Protein 4M5S (pdb70)

InterPro domains:
  IPR001436 Alpha crystallin/Small heat shock protein, animal type [PR00299] (2-14)
  IPR001436 Alpha crystallin/Small heat shock protein, animal type [PR00299] (19-31)
  IPR001436 Alpha crystallin/Small heat shock protein, animal type [PR00299] (69-89)
  IPR001436 Alpha crystallin/Small heat shock protein, animal type [PR00299] (91-104)
  IPR001436 Alpha crystallin/Small heat shock protein, animal type [PR00299] (106-125)
  IPR001436 Alpha crystallin/Small heat shock protein, animal type [PR00299] (128-149)
  IPR001436 Alpha crystallin/Small heat shock protein, animal type [PR00299] (156-171)
  IPR001436 Alpha crystallin/Small heat shock protein, animal type [PTHR45640] (14-168)
  IPR002068 Alpha crystallin/Hsp20 domain [PF00011] (69-162)
  IPR002068 Alpha crystallin/Hsp20 domain [PS01031] (56-164)
  IPR003090 Alpha-crystallin, N-terminal [PF00525] (1-56)
  IPR008978 HSP20-like chaperone [G3DSA:2.60.40.790] (53-175)
  IPR008978 HSP20-like chaperone [SSF49764] (64-161)
  IPR037882 Alpha-crystallin B chain, ACD domain [cd06498] (67-150)
  IPR055269 Alpha crystallin/Heat shock protein Hsp-16.1/Hsp-16.2 [PIRSF036514] (19-169)

Structure (mmCIF, N/CA/C/O backbone):
data_4M5S
#
_entry.id   4M5S
#
_cell.length_a   35.380
_cell.length_b   47.860
_cell.length_c   122.840
_cell.angle_alpha   90.000
_cell.angle_beta   90.000
_cell.angle_gamma   90.000
#
_symmetry.space_group_name_H-M   'I 2 2 2'
#
loop_
_entity.id
_entity.type
_entity.pdbx_description
1 polymer 'Alpha-crystallin B chain'
2 polymer 'Alpha-crystallin B chain'
3 non-polymer 'SUCCINIC ACID'
4 water water
#
loop_
_atom_site.group_PDB
_atom_site.id
_atom_site.type_symbol
_atom_site.label_atom_id
_atom_site.label_alt_id
_atom_site.label_comp_id
_atom_site.label_asym_id
_atom_site.label_entity_id
_atom_site.label_seq_id
_atom_site.pdbx_PDB_ins_code
_atom_site.Cartn_x
_atom_site.Cartn_y
_atom_site.Cartn_z
_atom_site.occupancy
_atom_site.B_iso_or_equiv
_atom_site.auth_seq_id
_atom_site.auth_comp_id
_atom_site.auth_asym_id
_atom_s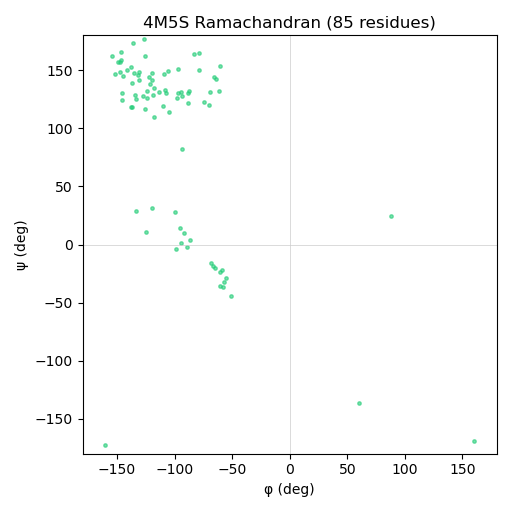ite.auth_atom_id
_atom_site.pdbx_PDB_model_num
ATOM 1 N N . GLY A 1 1 ? -4.841 3.482 16.786 1.00 15.87 67 GLY A N 1
ATOM 2 C CA . GLY A 1 1 ? -5.520 4.732 17.123 1.00 17.59 67 GLY A CA 1
ATOM 3 C C . GLY A 1 1 ? -5.245 5.112 18.574 1.00 14.64 67 GLY A C 1
ATOM 4 O O . GLY A 1 1 ? -4.274 4.661 19.189 1.00 14.66 67 GLY A O 1
ATOM 5 N N . MET A 1 2 ? -6.109 5.945 19.143 1.00 16.57 68 MET A N 1
ATOM 6 C CA A MET A 1 2 ? -5.955 6.306 20.527 0.36 16.42 68 MET A CA 1
ATOM 7 C CA B MET A 1 2 ? -6.027 6.393 20.563 0.64 16.10 68 MET A CA 1
ATOM 8 C C . MET A 1 2 ? -6.697 5.370 21.447 1.00 14.33 68 MET A C 1
ATOM 9 O O . MET A 1 2 ? -7.760 4.879 21.099 1.00 18.00 68 MET A O 1
ATOM 18 N N . ARG A 1 3 ? -6.110 5.117 22.609 1.00 13.91 69 ARG A N 1
ATOM 19 C CA . ARG A 1 3 ? -6.680 4.277 23.635 1.00 16.33 69 ARG A CA 1
ATOM 20 C C . ARG A 1 3 ? -6.465 4.945 24.973 1.00 15.71 69 ARG A C 1
ATOM 21 O O . ARG A 1 3 ? -5.343 5.150 25.440 1.00 17.56 69 ARG A O 1
ATOM 29 N N . LEU A 1 4 ? -7.550 5.276 25.649 1.00 16.23 70 LEU A N 1
ATOM 30 C CA . LEU A 1 4 ? -7.462 5.799 26.992 1.00 15.98 70 LEU A CA 1
ATOM 31 C C . LEU A 1 4 ? -7.687 4.618 27.923 1.00 18.16 70 LEU A C 1
ATOM 32 O O . LEU A 1 4 ? -8.633 3.814 27.736 1.00 24.39 70 LEU A O 1
ATOM 37 N N . GLU A 1 5 ? -6.819 4.457 28.899 1.00 15.01 71 GLU A N 1
ATOM 38 C CA . GLU A 1 5 ? -6.909 3.330 29.796 1.00 15.85 71 GLU A CA 1
ATOM 39 C C . GLU A 1 5 ? -6.932 3.857 31.180 1.00 13.40 71 GLU A C 1
ATOM 40 O O . GLU A 1 5 ? -6.853 5.088 31.413 1.00 14.75 71 GLU A O 1
ATOM 46 N N . LYS A 1 6 ? -7.077 2.945 32.130 1.00 16.83 72 LYS A N 1
ATOM 47 C CA . LYS A 1 6 ? -7.192 3.393 33.503 1.00 19.23 72 LYS A CA 1
ATOM 48 C C . LYS A 1 6 ? -5.984 4.152 33.950 1.00 19.33 72 LYS A C 1
ATOM 49 O O . LYS A 1 6 ? -6.128 5.092 34.710 1.00 23.15 72 LYS A O 1
ATOM 55 N N . ASP A 1 7 ? -4.771 3.771 33.496 1.00 18.33 73 ASP A N 1
ATOM 56 C CA . ASP A 1 7 ? -3.556 4.378 34.050 1.00 19.57 73 ASP A CA 1
ATOM 57 C C . ASP A 1 7 ? -2.597 5.010 33.020 1.00 17.44 73 ASP A C 1
ATOM 58 O O . ASP A 1 7 ? -1.515 5.466 33.360 1.00 17.01 73 ASP A O 1
ATOM 63 N N . ARG A 1 8 ? -3.056 5.134 31.793 1.00 15.17 74 ARG A N 1
ATOM 64 C CA A ARG A 1 8 ? -2.235 5.740 30.740 0.72 12.40 74 ARG A CA 1
ATOM 65 C CA B ARG A 1 8 ? -2.232 5.703 30.743 0.28 14.54 74 ARG A CA 1
ATOM 66 C C . ARG A 1 8 ? -3.104 6.179 29.584 1.00 13.28 74 ARG A C 1
ATOM 67 O O . ARG A 1 8 ? -4.241 5.701 29.426 1.00 14.42 74 ARG A O 1
ATOM 82 N N A PHE A 1 9 ? -2.586 7.120 28.783 0.48 14.19 75 PHE A N 1
ATOM 83 N N B PHE A 1 9 ? -2.595 7.147 28.831 0.52 15.53 75 PHE A N 1
ATOM 84 C CA A PHE A 1 9 ? -3.202 7.534 27.502 0.48 13.15 75 PHE A CA 1
ATOM 85 C CA B PHE A 1 9 ? -3.165 7.546 27.549 0.52 14.95 75 PHE A CA 1
ATOM 86 C C A PHE A 1 9 ? -2.198 7.128 26.397 0.48 11.57 75 PHE A C 1
ATOM 87 C C B PHE A 1 9 ? -2.130 6.982 26.562 0.52 17.46 75 PHE A C 1
ATOM 88 O O A PHE A 1 9 ? -0.987 7.439 26.497 0.48 13.07 75 PHE A O 1
ATOM 89 O O B PHE A 1 9 ? -0.930 6.997 26.871 0.52 24.06 75 PHE A O 1
ATOM 104 N N A SER A 1 10 ? -2.677 6.394 25.391 0.48 14.42 76 SER A N 1
ATOM 105 N N B SER A 1 10 ? -2.569 6.452 25.420 0.52 13.89 76 SER A N 1
ATOM 106 C CA A SER A 1 10 ? -1.793 5.985 24.307 0.48 14.64 76 SER A CA 1
ATOM 107 C CA B SER A 1 10 ? -1.641 6.019 24.359 0.52 15.41 76 SER A CA 1
ATOM 108 C C A SER A 1 10 ? -2.347 6.314 22.962 0.48 12.62 76 SER A C 1
ATOM 109 C C B SER A 1 10 ? -2.271 6.116 22.995 0.52 12.61 76 SER A C 1
ATOM 110 O O A SER A 1 10 ? -3.566 6.510 22.768 0.48 14.89 76 SER A O 1
ATOM 111 O O B SER A 1 10 ? -3.498 5.993 22.828 0.52 15.70 76 SER A O 1
ATOM 116 N N . VAL A 1 11 ? -1.450 6.373 22.008 1.00 11.65 77 VAL A N 1
ATOM 117 C CA . VAL A 1 11 ? -1.810 6.418 20.605 1.00 11.45 77 VAL A CA 1
ATOM 118 C C . VAL A 1 11 ? -0.847 5.482 19.896 1.00 11.79 77 VAL A C 1
ATOM 119 O O . VAL A 1 11 ? 0.365 5.540 20.104 1.00 13.96 77 VAL A O 1
ATOM 123 N N . ASN A 1 12 ? -1.367 4.581 19.088 1.00 11.51 78 ASN A N 1
ATOM 124 C CA A ASN A 1 12 ? -0.535 3.712 18.235 0.24 12.42 78 ASN A CA 1
ATOM 125 C CA B ASN A 1 12 ? -0.519 3.715 18.247 0.76 12.49 78 ASN A CA 1
ATOM 126 C C . ASN A 1 12 ? -0.950 3.913 16.810 1.00 12.14 78 ASN A C 1
ATOM 127 O O . ASN A 1 12 ? -2.135 3.788 16.489 1.00 16.48 78 ASN A O 1
ATOM 136 N N . LEU A 1 13 ? -0.005 4.237 15.942 1.00 11.37 79 LEU A N 1
ATOM 137 C CA . LEU A 1 13 ? -0.291 4.502 14.526 1.00 12.36 79 LEU A CA 1
ATOM 138 C C . LEU A 1 13 ? 0.629 3.756 13.615 1.00 11.90 79 LEU A C 1
ATOM 139 O O . LEU A 1 13 ? 1.839 3.672 13.889 1.00 13.57 79 LEU A O 1
ATOM 144 N N . ASP A 1 14 ? 0.103 3.261 12.500 1.00 13.39 80 ASP A N 1
ATOM 145 C CA . ASP A 1 14 ? 0.990 2.739 11.466 1.00 15.30 80 ASP A CA 1
ATOM 146 C C . ASP A 1 14 ? 1.670 3.877 10.731 1.00 16.32 80 ASP A C 1
ATOM 147 O O . ASP A 1 14 ? 1.013 4.750 10.180 1.00 20.25 80 ASP A O 1
ATOM 152 N N . VAL A 1 15 ? 2.996 3.884 10.737 1.00 16.03 81 VAL A N 1
ATOM 153 C CA . VAL A 1 15 ? 3.747 4.893 10.024 1.00 15.44 81 VAL A CA 1
ATOM 154 C C . VAL A 1 15 ? 4.877 4.255 9.205 1.00 16.29 81 VAL A C 1
ATOM 155 O O . VAL A 1 15 ? 5.904 4.862 8.945 1.00 17.89 81 VAL A O 1
ATOM 159 N N . LYS A 1 16 ? 4.673 3.017 8.780 1.00 18.64 82 LYS A N 1
ATOM 160 C CA . LYS A 1 16 ? 5.740 2.264 8.123 1.00 21.03 82 LYS A CA 1
ATOM 161 C C . LYS A 1 16 ? 6.301 2.934 6.852 1.00 24.00 82 LYS A C 1
ATOM 162 O O . LYS A 1 16 ? 7.430 2.670 6.479 1.00 24.51 82 LYS A O 1
ATOM 168 N N . HIS A 1 17 ? 5.539 3.822 6.222 1.00 21.60 83 HIS A N 1
ATOM 169 C CA . HIS A 1 17 ? 6.003 4.502 5.009 1.00 21.81 83 HIS A CA 1
ATOM 170 C C . HIS A 1 17 ? 6.802 5.756 5.274 1.00 22.93 83 HIS A C 1
ATOM 171 O O . HIS A 1 17 ? 7.195 6.441 4.333 1.00 28.06 83 HIS A O 1
ATOM 178 N N . PHE A 1 18 ? 7.056 6.045 6.539 1.00 17.90 84 PHE A N 1
ATOM 179 C CA . PHE A 1 18 ? 7.743 7.270 6.919 1.00 19.21 84 PHE A CA 1
ATOM 180 C C . PHE A 1 18 ? 9.009 6.967 7.676 1.00 19.79 84 PHE A C 1
ATOM 181 O O . PHE A 1 18 ? 9.032 6.119 8.552 1.00 25.11 84 PHE A O 1
ATOM 189 N N . SER A 1 19 ? 10.058 7.709 7.358 1.00 19.04 85 SER A N 1
ATOM 190 C CA . SER A 1 19 ? 11.260 7.617 8.161 1.00 22.68 85 SER A CA 1
ATOM 191 C C . SER A 1 19 ? 11.099 8.422 9.446 1.00 20.00 85 SER A C 1
ATOM 192 O O . SER A 1 19 ? 10.217 9.272 9.548 1.00 18.55 85 SER A O 1
ATOM 195 N N . PRO A 1 20 ? 11.976 8.188 10.436 1.00 20.21 86 PRO A N 1
ATOM 196 C CA . PRO A 1 20 ? 11.816 8.950 11.690 1.00 20.02 86 PRO A CA 1
ATOM 197 C C . PRO A 1 20 ? 11.882 10.452 11.466 1.00 20.09 86 PRO A C 1
ATOM 198 O O . PRO A 1 20 ? 11.146 11.214 12.101 1.00 23.48 86 PRO A O 1
ATOM 202 N N . GLU A 1 21 ? 12.740 10.877 10.540 1.00 21.75 87 GLU A N 1
ATOM 203 C CA . GLU A 1 21 ? 12.900 12.290 10.226 1.00 23.20 87 GLU A CA 1
ATOM 204 C C . GLU A 1 21 ? 11.692 12.917 9.547 1.00 22.08 87 GLU A C 1
ATOM 205 O O . GLU A 1 21 ? 11.590 14.153 9.486 1.00 25.68 87 GLU A O 1
ATOM 211 N N . GLU A 1 22 ? 10.788 12.077 9.025 1.00 17.76 88 GLU A N 1
ATOM 212 C CA . GLU A 1 22 ? 9.581 12.509 8.339 1.00 16.78 88 GLU A CA 1
ATOM 213 C C . GLU A 1 22 ? 8.383 12.569 9.264 1.00 16.57 88 GLU A C 1
ATOM 214 O O . GLU A 1 22 ? 7.270 12.897 8.819 1.00 17.64 88 GLU A O 1
ATOM 220 N N . LEU A 1 23 ? 8.591 12.249 10.547 1.00 13.99 89 LEU A N 1
ATOM 221 C CA . LEU A 1 23 ? 7.524 12.251 11.558 1.00 12.56 89 LEU A CA 1
ATOM 222 C C . LEU A 1 23 ? 7.714 13.392 12.529 1.00 14.11 89 LEU A C 1
ATOM 223 O O . LEU A 1 23 ? 8.847 13.745 12.878 1.00 17.17 89 LEU A O 1
ATOM 228 N N . LYS A 1 24 ? 6.629 13.953 13.019 1.00 12.15 90 LYS A N 1
ATOM 229 C CA . LYS A 1 24 ? 6.630 14.968 14.055 1.00 12.25 90 LYS A CA 1
ATOM 230 C C . LYS A 1 24 ? 5.552 14.613 15.095 1.00 11.15 90 LYS A C 1
ATOM 231 O O . LYS A 1 24 ? 4.403 14.318 14.732 1.00 13.11 90 LYS A O 1
ATOM 237 N N . VAL A 1 25 ? 5.936 14.590 16.363 1.00 10.56 91 VAL A N 1
ATOM 238 C CA . VAL A 1 25 ? 4.983 14.388 17.463 1.00 8.82 91 VAL A CA 1
ATOM 239 C C . VAL A 1 25 ? 5.046 15.652 18.283 1.00 9.43 91 VAL A C 1
ATOM 240 O O . VAL A 1 25 ? 6.067 15.948 18.925 1.00 12.21 91 VAL A O 1
ATOM 244 N N . LYS A 1 26 ? 3.998 16.468 18.250 1.00 10.48 92 LYS A N 1
ATOM 245 C CA . LYS A 1 26 ? 3.955 17.740 18.930 1.00 11.55 92 LYS A CA 1
ATOM 246 C C . LYS A 1 26 ? 3.033 17.648 20.132 1.00 11.70 92 LYS A C 1
ATOM 247 O O . LYS A 1 26 ? 1.902 17.152 20.036 1.00 15.57 92 LYS A O 1
ATOM 253 N N . VAL A 1 27 ? 3.519 18.100 21.281 1.00 11.29 93 VAL A N 1
ATOM 254 C CA . VAL A 1 27 ? 2.671 18.204 22.477 1.00 11.68 93 VAL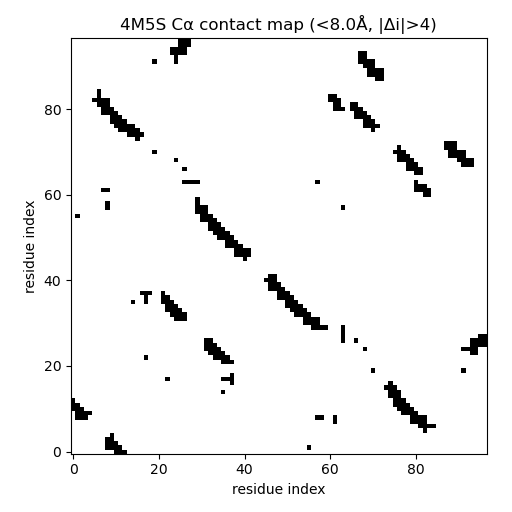 A CA 1
ATOM 255 C C . VAL A 1 27 ? 2.763 19.631 22.970 1.00 13.63 93 VAL A C 1
ATOM 256 O O . VAL A 1 27 ? 3.838 20.126 23.319 1.00 14.37 93 VAL A O 1
ATOM 260 N N . LEU A 1 28 ? 1.629 20.312 22.948 1.00 15.90 94 LEU A N 1
ATOM 261 C CA . LEU A 1 28 ? 1.518 21.716 23.344 1.00 19.51 94 LEU A CA 1
ATOM 262 C C . LEU A 1 28 ? 0.261 21.816 24.162 1.00 18.76 94 LEU A C 1
ATOM 263 O O . LEU A 1 28 ? -0.799 21.470 23.671 1.00 16.96 94 LEU A O 1
ATOM 268 N N . GLY A 1 29 ? 0.390 22.209 25.419 1.00 22.07 95 GLY A N 1
ATOM 269 C CA . GLY A 1 29 ? -0.751 22.235 26.292 1.00 22.79 95 GLY A CA 1
ATOM 270 C C . GLY A 1 29 ? -1.275 20.823 26.366 1.00 24.85 95 GLY A C 1
ATOM 271 O O . GLY A 1 29 ? -0.476 19.884 26.482 1.00 30.94 95 GLY A O 1
ATOM 272 N N . ASP A 1 30 ? -2.602 20.676 26.293 1.00 22.12 96 ASP A N 1
ATOM 273 C CA . ASP A 1 30 ? -3.229 19.366 26.379 1.00 21.58 96 ASP A CA 1
ATOM 274 C C . ASP A 1 30 ? -3.596 18.806 25.001 1.00 17.79 96 ASP A C 1
ATOM 275 O O . ASP A 1 30 ? -4.499 17.996 24.863 1.00 19.14 96 ASP A O 1
ATOM 280 N N . VAL A 1 31 ? -2.849 19.207 23.986 1.00 15.80 97 VAL A N 1
ATOM 281 C CA . VAL A 1 31 ? -3.078 18.660 22.670 1.00 13.43 97 VAL A CA 1
ATOM 282 C C . VAL A 1 31 ? -1.853 17.910 22.173 1.00 13.93 97 VAL A C 1
ATOM 283 O O . VAL A 1 31 ? -0.719 18.415 22.288 1.00 15.77 97 VAL A O 1
ATOM 287 N N . ILE A 1 32 ? -2.062 16.709 21.603 1.00 12.03 98 ILE A N 1
ATOM 288 C CA . ILE A 1 32 ? -0.985 15.980 20.876 1.00 12.23 98 ILE A CA 1
ATOM 289 C C . ILE A 1 32 ? -1.335 16.055 19.404 1.00 13.06 98 ILE A C 1
ATOM 290 O O . ILE A 1 32 ? -2.467 15.759 18.992 1.00 15.22 98 ILE A O 1
ATOM 295 N N . GLU A 1 33 ? -0.361 16.396 18.586 1.00 12.49 99 GLU A N 1
ATOM 296 C CA . GLU A 1 33 ? -0.518 16.266 17.134 1.00 14.66 99 GLU A CA 1
ATOM 297 C C . GLU A 1 33 ? 0.544 15.303 16.611 1.00 13.41 99 GLU A C 1
ATOM 298 O O . GLU A 1 33 ? 1.703 15.255 17.134 1.00 17.65 99 GLU A O 1
ATOM 304 N N . VAL A 1 34 ? 0.167 14.478 15.654 1.00 10.92 100 VAL A N 1
ATOM 305 C CA . VAL A 1 34 ? 1.167 13.634 14.970 1.00 10.98 100 VAL A CA 1
ATOM 306 C C . VAL A 1 34 ? 1.055 13.933 13.495 1.00 11.54 100 VAL A C 1
ATOM 307 O O . VAL A 1 34 ? -0.049 13.987 12.935 1.00 12.46 100 VAL A O 1
ATOM 311 N N . HIS A 1 35 ? 2.193 14.166 12.860 1.00 12.03 101 HIS A N 1
ATOM 312 C CA . HIS A 1 35 ? 2.248 14.508 11.434 1.00 13.04 101 HIS A CA 1
ATOM 313 C C . HIS A 1 35 ? 3.291 13.657 10.755 1.00 13.20 101 HIS A C 1
ATOM 314 O O . HIS A 1 35 ? 4.338 13.368 11.353 1.00 15.42 101 HIS A O 1
ATOM 321 N N . GLY A 1 36 ? 3.058 13.293 9.501 1.00 12.63 102 GLY A N 1
ATOM 322 C CA . GLY A 1 36 ? 4.089 12.623 8.716 1.00 13.93 102 GLY A CA 1
ATOM 323 C C . GLY A 1 36 ? 3.944 13.114 7.295 1.00 14.32 102 GLY A C 1
ATOM 324 O O . GLY A 1 36 ? 2.844 13.381 6.809 1.00 14.26 102 GLY A O 1
ATOM 325 N N . LYS A 1 37 ? 5.054 13.256 6.600 1.00 14.76 103 LYS A N 1
ATOM 326 C CA . LYS A 1 37 ? 5.033 13.554 5.161 1.00 17.03 103 LYS A CA 1
ATOM 327 C C . LYS A 1 37 ? 6.208 12.863 4.487 1.00 16.99 103 LYS A C 1
ATOM 328 O O . LYS A 1 37 ? 7.346 12.953 4.977 1.00 18.66 103 LYS A O 1
ATOM 334 N N . HIS A 1 38 ? 5.924 12.153 3.393 1.00 18.85 104 HIS A N 1
ATOM 335 C CA . HIS A 1 38 ? 6.951 11.430 2.657 1.00 20.73 104 HIS A CA 1
ATOM 336 C C . HIS A 1 38 ? 6.779 11.729 1.188 1.00 24.01 104 HIS A C 1
ATOM 337 O O . HIS A 1 38 ? 5.679 11.567 0.655 1.00 27.81 104 HIS A O 1
ATOM 344 N N . GLU A 1 39 ? 7.823 12.194 0.536 1.00 26.95 105 GLU A N 1
ATOM 345 C CA . GLU A 1 39 ? 7.793 12.476 -0.882 1.00 30.99 105 GLU A CA 1
ATOM 346 C C . GLU A 1 39 ? 8.872 11.670 -1.560 1.00 38.89 105 GLU A C 1
ATOM 347 O O . GLU A 1 39 ? 9.963 11.479 -1.009 1.00 44.00 105 GLU A O 1
ATOM 353 N N . GLU A 1 40 ? 8.579 11.204 -2.763 1.00 42.64 106 GLU A N 1
ATOM 354 C CA . GLU A 1 40 ? 9.610 10.564 -3.581 1.00 39.86 106 GLU A CA 1
ATOM 355 C C . GLU A 1 40 ? 9.636 11.232 -4.946 1.00 44.23 106 GLU A C 1
ATOM 356 O O . GLU A 1 40 ? 8.556 11.359 -5.566 1.00 47.17 106 GLU A O 1
ATOM 362 N N . ARG A 1 41 ? 10.836 11.681 -5.376 1.00 51.90 107 ARG A N 1
ATOM 363 C CA . ARG A 1 41 ? 11.055 12.124 -6.743 1.00 42.56 107 ARG A CA 1
ATOM 364 C C . ARG A 1 41 ? 11.552 10.866 -7.387 1.00 46.30 107 ARG A C 1
ATOM 365 O O . ARG A 1 41 ? 12.752 10.635 -7.470 1.00 64.24 107 ARG A O 1
ATOM 373 N N . GLN A 1 42 ? 10.603 10.016 -7.757 1.00 43.78 108 GLN A N 1
ATOM 374 C CA . GLN A 1 42 ? 10.905 8.779 -8.444 1.00 53.32 108 GLN A CA 1
ATOM 375 C C . GLN A 1 42 ? 11.805 9.049 -9.639 1.00 62.82 108 GLN A C 1
ATOM 376 O O . GLN A 1 42 ? 12.798 8.338 -9.868 1.00 61.37 108 GLN A O 1
ATOM 382 N N . ASP A 1 43 ? 11.469 10.094 -10.393 1.00 45.07 109 ASP A N 1
ATOM 383 C CA . ASP A 1 43 ? 12.146 10.307 -11.654 1.00 43.71 109 ASP A CA 1
ATOM 384 C C . ASP A 1 43 ? 12.059 11.719 -12.217 1.00 42.62 109 ASP A C 1
ATOM 385 O O . ASP A 1 43 ? 11.521 12.653 -11.598 1.00 37.01 109 ASP A O 1
ATOM 390 N N . GLU A 1 44 ? 12.560 11.817 -13.444 1.00 41.39 110 GLU A N 1
ATOM 391 C CA . GLU A 1 44 ? 12.597 13.043 -14.215 1.00 42.71 110 GLU A CA 1
ATOM 392 C C . GLU A 1 44 ? 11.184 13.550 -14.422 1.00 37.62 110 GLU A C 1
ATOM 393 O O . GLU A 1 44 ? 10.968 14.745 -14.652 1.00 47.38 110 GLU A O 1
ATOM 395 N N . HIS A 1 45 ? 10.208 12.649 -14.341 1.00 39.20 111 HIS A N 1
ATOM 396 C CA . HIS A 1 45 ? 8.849 13.013 -14.742 1.00 32.08 111 HIS A CA 1
ATOM 397 C C . HIS A 1 45 ? 7.931 13.371 -13.614 1.00 28.10 111 HIS A C 1
ATOM 398 O O . HIS A 1 45 ? 6.849 13.780 -13.877 1.00 33.99 111 HIS A O 1
ATOM 405 N N . GLY A 1 46 ? 8.338 13.266 -12.360 1.00 28.13 112 GLY A N 1
ATOM 406 C CA . GLY A 1 46 ? 7.380 13.621 -11.339 1.00 28.81 112 GLY A CA 1
ATOM 407 C C . GLY A 1 46 ? 7.680 13.073 -9.980 1.00 26.19 112 GLY A C 1
ATOM 408 O O . GLY A 1 46 ? 8.805 12.587 -9.680 1.00 28.65 112 GLY A O 1
ATOM 409 N N . PHE A 1 47 ? 6.685 13.206 -9.116 1.00 24.41 113 PHE A N 1
ATOM 410 C CA . PHE A 1 47 ? 6.795 12.711 -7.747 1.00 29.68 113 PHE A CA 1
ATOM 411 C C . PHE A 1 47 ? 5.489 12.220 -7.194 1.00 27.71 113 PHE A C 1
ATOM 412 O O . PHE A 1 47 ? 4.414 12.497 -7.759 1.00 22.91 113 PHE A O 1
ATOM 420 N N . ILE A 1 48 ? 5.618 11.492 -6.089 1.00 27.74 114 ILE A N 1
ATOM 421 C CA . ILE A 1 48 ? 4.501 11.058 -5.294 1.00 26.23 114 ILE A CA 1
ATOM 422 C C . ILE A 1 48 ? 4.689 11.644 -3.903 1.00 26.45 11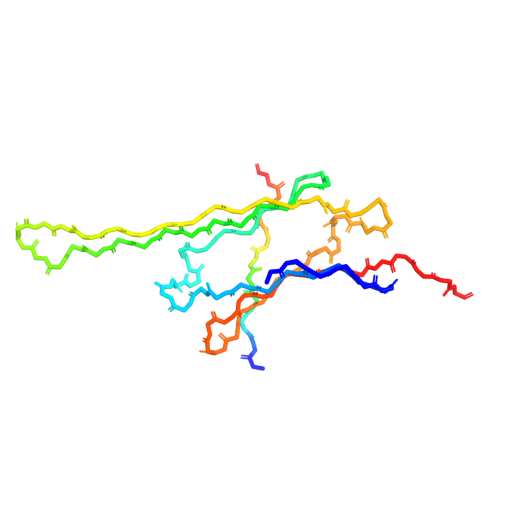4 ILE A C 1
ATOM 423 O O . ILE A 1 48 ? 5.832 11.816 -3.457 1.00 30.86 114 ILE A O 1
ATOM 428 N N . SER A 1 49 ? 3.603 11.965 -3.207 1.00 22.28 115 SER A N 1
ATOM 429 C CA . SER A 1 49 ? 3.658 12.440 -1.827 1.00 21.23 115 SER A CA 1
ATOM 430 C C . SER A 1 49 ? 2.590 11.707 -1.048 1.00 20.22 115 SER A C 1
ATOM 431 O O . SER A 1 49 ? 1.505 11.422 -1.581 1.00 21.37 115 SER A O 1
ATOM 434 N N . ARG A 1 50 ? 2.853 11.466 0.217 1.00 19.62 116 ARG A N 1
ATOM 435 C CA . ARG A 1 50 ? 1.785 11.069 1.126 1.00 18.32 116 ARG A CA 1
ATOM 436 C C . ARG A 1 50 ? 2.005 11.718 2.462 1.00 16.12 116 ARG A C 1
ATOM 437 O O . ARG A 1 50 ? 3.139 12.030 2.854 1.00 17.72 116 ARG A O 1
ATOM 445 N N . GLU A 1 51 ? 0.905 11.968 3.151 1.00 16.40 117 GLU A N 1
ATOM 446 C CA . GLU A 1 51 ? 0.977 12.645 4.430 1.00 15.94 117 GLU A CA 1
ATOM 447 C C . GLU A 1 51 ? -0.192 12.295 5.309 1.00 15.48 117 GLU A C 1
ATOM 448 O O . GLU A 1 51 ? -1.244 11.840 4.825 1.00 18.54 117 GLU A O 1
ATOM 454 N N . PHE A 1 52 ? -0.036 12.558 6.602 1.00 15.29 118 PHE A N 1
ATOM 455 C CA . PHE A 1 52 ? -1.145 12.418 7.523 1.00 15.82 118 PHE A CA 1
ATOM 456 C C . PHE A 1 52 ? -0.995 13.416 8.630 1.00 14.93 118 PHE A C 1
ATOM 457 O O . PHE A 1 52 ? 0.096 13.892 8.924 1.00 14.83 118 PHE A O 1
ATOM 465 N N . HIS A 1 53 ? -2.114 13.735 9.257 1.00 15.71 119 HIS A N 1
ATOM 466 C CA . HIS A 1 53 ? -2.179 14.677 10.371 1.00 17.16 119 HIS A CA 1
ATOM 467 C C . HIS A 1 53 ? -3.244 14.197 11.318 1.00 16.69 119 HIS A C 1
ATOM 468 O O . HIS A 1 53 ? -4.377 14.020 10.890 1.00 20.94 119 HIS A O 1
ATOM 475 N N . ARG A 1 54 ? -2.882 13.996 12.569 1.00 13.96 120 ARG A N 1
ATOM 476 C CA . ARG A 1 54 ? -3.825 13.544 13.579 1.00 14.65 120 ARG A CA 1
ATOM 477 C C . ARG A 1 54 ? -3.697 14.443 14.791 1.00 13.13 120 ARG A C 1
ATOM 478 O O . ARG A 1 54 ? -2.596 14.902 15.145 1.00 16.33 120 ARG A O 1
ATOM 486 N N . LYS A 1 55 ? -4.779 14.656 15.505 1.00 13.53 121 LYS A N 1
ATOM 487 C CA . LYS A 1 55 ? -4.775 15.479 16.717 1.00 12.54 121 LYS A CA 1
ATOM 488 C C . LYS A 1 55 ? -5.600 14.778 17.782 1.00 11.47 121 LYS A C 1
ATOM 489 O O . LYS A 1 55 ? -6.683 14.247 17.463 1.00 14.68 121 LYS A O 1
ATOM 495 N N . TYR A 1 56 ? -5.123 14.802 19.028 1.00 11.33 122 TYR A N 1
ATOM 496 C CA . TYR A 1 56 ? -5.810 14.159 20.142 1.00 11.53 122 TYR A CA 1
ATOM 497 C C . TYR A 1 56 ? -5.777 15.053 21.364 1.00 12.41 122 TYR A C 1
ATOM 498 O O . TYR A 1 56 ? -4.867 15.869 21.546 1.00 14.85 122 TYR A O 1
ATOM 507 N N . ARG A 1 57 ? -6.770 14.899 22.227 1.00 14.58 123 ARG A N 1
ATOM 508 C CA . ARG A 1 57 ? -6.832 15.622 23.499 1.00 14.63 123 ARG A CA 1
ATOM 509 C C . ARG A 1 57 ? -6.249 14.793 24.604 1.00 14.22 123 ARG A C 1
ATOM 510 O O . ARG A 1 57 ? -6.582 13.619 24.731 1.00 16.84 123 ARG A O 1
ATOM 518 N N . ILE A 1 58 ? -5.356 15.400 25.396 1.00 12.66 124 ILE A N 1
ATOM 519 C CA . ILE A 1 58 ? -4.708 14.710 26.515 1.00 13.11 124 ILE A CA 1
ATOM 520 C C . ILE A 1 58 ? -5.636 14.912 27.730 1.00 12.61 124 ILE A C 1
ATOM 521 O O . ILE A 1 58 ? -6.045 16.025 28.055 1.00 15.47 124 ILE A O 1
ATOM 526 N N . PRO A 1 59 ? -5.965 13.854 28.448 1.00 12.80 125 PRO A N 1
ATOM 527 C CA . PRO A 1 59 ? -6.821 13.976 29.634 1.00 13.48 125 PRO A CA 1
ATOM 528 C C . PRO A 1 59 ? -6.170 14.889 30.685 1.00 10.88 125 PRO A C 1
ATOM 529 O O . PRO A 1 59 ? -4.928 14.921 30.768 1.00 10.71 125 PRO A O 1
ATOM 533 N N . ALA A 1 60 ? -6.959 15.544 31.544 1.00 12.11 126 ALA A N 1
ATOM 534 C CA . ALA A 1 60 ? -6.415 16.510 32.505 1.00 13.28 126 ALA A CA 1
ATOM 535 C C . ALA A 1 60 ? -5.497 15.922 33.561 1.00 11.93 126 ALA A C 1
ATOM 536 O O . ALA A 1 60 ? -4.694 16.635 34.158 1.00 16.40 126 ALA A O 1
ATOM 538 N N . ASP A 1 61 ? -5.588 14.615 33.787 1.00 9.25 127 ASP A N 1
ATOM 539 C CA . ASP A 1 61 ? -4.730 13.938 34.753 1.00 10.02 127 ASP A CA 1
ATOM 540 C C . ASP A 1 61 ? -3.482 13.306 34.143 1.00 9.27 127 ASP A C 1
ATOM 541 O O . ASP A 1 61 ? -2.803 12.535 34.807 1.00 10.46 127 ASP A O 1
ATOM 546 N N . VAL A 1 62 ? -3.169 13.672 32.923 1.00 9.25 128 VAL A N 1
ATOM 547 C CA . VAL A 1 62 ? -1.863 13.371 32.327 1.00 10.23 128 VAL A CA 1
ATOM 548 C C . VAL A 1 62 ? -1.097 14.677 32.204 1.00 11.70 128 VAL A C 1
ATOM 549 O O . VAL A 1 62 ? -1.546 15.593 31.531 1.00 13.27 128 VAL A O 1
ATOM 553 N N . ASP A 1 63 ? 0.063 14.778 32.862 1.00 11.75 129 ASP A N 1
ATOM 554 C CA . ASP A 1 63 ? 0.913 15.964 32.673 1.00 12.08 129 ASP A CA 1
ATOM 555 C C . ASP A 1 63 ? 1.476 15.883 31.245 1.00 10.39 129 ASP A C 1
ATOM 556 O O . ASP A 1 63 ? 2.153 14.912 30.897 1.00 11.88 129 ASP A O 1
ATOM 561 N N . PRO A 1 64 ? 1.199 16.878 30.391 1.00 10.41 130 PRO A N 1
ATOM 562 C CA . PRO A 1 64 ? 1.714 16.785 29.012 1.00 10.59 130 PRO A CA 1
ATOM 563 C C . PRO A 1 64 ? 3.222 16.600 28.909 1.00 10.29 130 PRO A C 1
ATOM 564 O O . PRO A 1 64 ? 3.713 16.028 27.933 1.00 10.89 130 PRO A O 1
ATOM 568 N N . LEU A 1 65 ? 3.957 17.101 29.893 1.00 10.61 131 LEU A N 1
ATOM 569 C CA . LEU A 1 65 ? 5.422 16.985 29.918 1.00 10.93 131 LEU A CA 1
ATOM 570 C C . LEU A 1 65 ? 5.859 15.542 30.08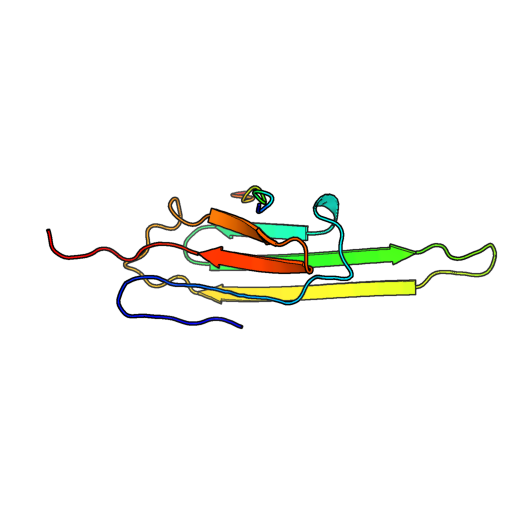7 1.00 10.92 131 LEU A C 1
ATOM 571 O O . LEU A 1 65 ? 7.003 15.224 29.744 1.00 12.14 131 LEU A O 1
ATOM 576 N N . THR A 1 66 ? 4.988 14.656 30.546 1.00 10.31 132 THR A N 1
ATOM 577 C CA . THR A 1 66 ? 5.326 13.260 30.682 1.00 11.10 132 THR A CA 1
ATOM 578 C C . THR A 1 66 ? 5.051 12.420 29.446 1.00 11.24 132 THR A C 1
ATOM 579 O O . THR A 1 66 ? 5.392 11.217 29.451 1.00 12.75 132 THR A O 1
ATOM 583 N N . ILE A 1 67 ? 4.491 13.032 28.399 1.00 10.13 133 ILE A N 1
ATOM 584 C CA A ILE A 1 67 ? 4.265 12.249 27.179 0.45 10.69 133 ILE A CA 1
ATOM 585 C CA B ILE A 1 67 ? 4.231 12.316 27.126 0.55 9.72 133 ILE A CA 1
ATOM 586 C C . ILE A 1 67 ? 5.577 12.026 26.435 1.00 9.89 133 ILE A C 1
ATOM 587 O O . ILE A 1 67 ? 6.424 12.957 26.322 1.00 11.13 133 ILE A O 1
ATOM 596 N N . THR A 1 68 ? 5.757 10.804 25.971 1.00 8.58 134 THR A N 1
ATOM 597 C CA . THR A 1 68 ? 6.929 10.425 25.185 1.00 9.24 134 THR A CA 1
ATOM 598 C C . THR A 1 68 ? 6.485 9.587 24.012 1.00 8.13 134 THR A C 1
ATOM 599 O O . THR A 1 68 ? 5.328 9.145 23.935 1.00 9.92 134 THR A O 1
ATOM 603 N N . SER A 1 69 ? 7.406 9.266 23.111 1.00 8.75 135 SER A N 1
ATOM 604 C CA . SER A 1 69 ? 7.081 8.527 21.902 1.00 9.01 135 SER A CA 1
ATOM 605 C C . SER A 1 69 ? 8.224 7.630 21.451 1.00 9.83 135 SER A C 1
ATOM 606 O O . SER A 1 69 ? 9.432 7.954 21.631 1.00 11.63 135 SER A O 1
ATOM 609 N N . SER A 1 70 ? 7.885 6.509 20.839 1.00 9.77 136 SER A N 1
ATOM 610 C CA . SER A 1 70 ? 8.882 5.608 20.273 1.00 12.09 136 SER A CA 1
ATOM 611 C C . SER A 1 70 ? 8.337 4.954 19.040 1.00 10.68 136 SER A C 1
ATOM 612 O O . SER A 1 70 ? 7.109 4.888 18.812 1.00 12.57 136 SER A O 1
ATOM 615 N N . LEU A 1 71 ? 9.262 4.481 18.219 1.00 12.73 137 LEU A N 1
ATOM 616 C CA . LEU A 1 71 ? 8.925 3.878 16.927 1.00 13.09 137 LEU A CA 1
ATOM 617 C C . LEU A 1 71 ? 9.493 2.495 16.875 1.00 14.91 137 LEU A C 1
ATOM 618 O O . LEU A 1 71 ? 10.704 2.279 17.090 1.00 16.35 137 LEU A O 1
ATOM 623 N N . SER A 1 72 ? 8.644 1.512 16.583 1.00 14.72 138 SER A N 1
ATOM 624 C CA . SER A 1 72 ? 9.092 0.132 16.529 1.00 16.68 138 SER A CA 1
ATOM 625 C C . SER A 1 72 ? 9.730 -0.216 15.174 1.00 16.71 138 SER A C 1
ATOM 626 O O . SER A 1 72 ? 9.556 0.525 14.199 1.00 17.83 138 SER A O 1
ATOM 629 N N . SER A 1 73 ? 10.454 -1.322 15.148 1.00 19.33 139 SER A N 1
ATOM 630 C CA . SER A 1 73 ? 11.097 -1.788 13.920 1.00 21.72 139 SER A CA 1
ATOM 631 C C . SER A 1 73 ? 10.116 -2.007 12.778 1.00 21.56 139 SER A C 1
ATOM 632 O O . SER A 1 73 ? 10.466 -1.890 11.595 1.00 27.51 139 SER A O 1
ATOM 635 N N . ASP A 1 74 ? 8.902 -2.410 13.124 1.00 20.29 140 ASP A N 1
ATOM 636 C CA . ASP A 1 74 ? 7.902 -2.702 12.083 1.00 18.27 140 ASP A CA 1
ATOM 637 C C . ASP A 1 74 ? 7.056 -1.487 11.751 1.00 17.96 140 ASP A C 1
ATOM 638 O O . ASP A 1 74 ? 6.106 -1.591 10.985 1.00 23.36 140 ASP A O 1
ATOM 643 N N . GLY A 1 75 ? 7.437 -0.309 12.251 1.00 17.04 141 GLY A N 1
ATOM 644 C CA . GLY A 1 75 ? 6.838 0.928 11.762 1.00 18.02 141 GLY A CA 1
ATOM 645 C C . GLY A 1 75 ? 5.569 1.329 12.502 1.00 16.19 141 GLY A C 1
ATOM 646 O O . GLY A 1 75 ? 4.750 2.033 11.936 1.00 19.40 141 GLY A O 1
ATOM 647 N N . VAL A 1 76 ? 5.389 0.894 13.746 1.00 13.83 142 VAL A N 1
ATOM 648 C CA . VAL A 1 76 ? 4.300 1.383 14.567 1.00 11.70 142 VAL A CA 1
ATOM 649 C C . VAL A 1 76 ? 4.830 2.483 15.483 1.00 12.07 142 VAL A C 1
ATOM 650 O O . VAL A 1 76 ? 5.807 2.267 16.234 1.00 14.32 142 VAL A O 1
ATOM 654 N N . LEU A 1 77 ? 4.190 3.637 15.444 1.00 10.91 143 LEU A N 1
ATOM 655 C CA . LEU A 1 77 ? 4.546 4.763 16.309 1.00 10.25 143 LEU A CA 1
ATOM 656 C C . LEU A 1 77 ? 3.675 4.700 17.539 1.00 9.85 143 LEU A C 1
ATOM 657 O O . LEU A 1 77 ? 2.449 4.592 17.422 1.00 12.45 143 LEU A O 1
ATOM 662 N N . THR A 1 78 ? 4.294 4.743 18.708 1.00 10.31 144 THR A N 1
ATOM 663 C CA . THR A 1 78 ? 3.541 4.798 19.976 1.00 10.65 144 THR A CA 1
ATOM 664 C C . THR A 1 78 ? 3.792 6.131 20.648 1.00 11.37 144 THR A C 1
ATOM 665 O O . THR A 1 78 ? 4.943 6.604 20.712 1.00 13.31 144 THR A O 1
ATOM 669 N N . VAL A 1 79 ? 2.730 6.785 21.076 1.00 9.81 145 VAL A N 1
ATOM 670 C CA . VAL A 1 79 ? 2.818 8.002 21.889 1.00 10.13 145 VAL A CA 1
ATOM 671 C C . VAL A 1 79 ? 2.120 7.658 23.191 1.00 11.08 145 VAL A C 1
ATOM 672 O O . VAL A 1 79 ? 0.992 7.154 23.176 1.00 13.51 145 VAL A O 1
ATOM 676 N N . ASN A 1 80 ? 2.749 7.898 24.327 1.00 10.58 146 ASN A N 1
ATOM 677 C CA . ASN A 1 80 ? 2.084 7.575 25.563 1.00 12.56 146 ASN A CA 1
ATOM 678 C C . ASN A 1 80 ? 2.387 8.455 26.724 1.00 9.60 146 ASN A C 1
ATOM 679 O O . ASN A 1 80 ? 3.410 9.141 26.746 1.00 11.46 146 ASN A O 1
ATOM 684 N N . GLY A 1 81 ? 1.488 8.494 27.689 1.00 12.70 147 GLY A N 1
ATOM 685 C CA . GLY A 1 81 ? 1.785 9.226 28.920 1.00 16.75 147 GLY A CA 1
ATOM 686 C C . GLY A 1 81 ? 1.033 8.606 30.076 1.00 12.74 147 GLY A C 1
ATOM 687 O O . GLY A 1 81 ? -0.069 8.064 29.900 1.00 14.52 147 GLY A O 1
ATOM 688 N N . PRO A 1 82 ? 1.625 8.634 31.264 1.00 12.54 148 PRO A N 1
ATOM 689 C CA . PRO A 1 82 ? 0.974 8.060 32.441 1.00 10.86 148 PRO A CA 1
ATOM 690 C C . PRO A 1 82 ? -0.092 8.995 33.000 1.00 9.95 148 PRO A C 1
ATOM 691 O O . PRO A 1 82 ? 0.030 10.213 32.898 1.00 11.52 148 PRO A O 1
ATOM 695 N N . ARG A 1 83 ? -1.109 8.396 33.604 1.00 9.89 149 ARG A N 1
ATOM 696 C CA . ARG A 1 83 ? -2.098 9.194 34.344 1.00 10.02 149 ARG A CA 1
ATOM 697 C C . ARG A 1 83 ? -1.742 9.185 35.799 1.00 10.62 149 ARG A C 1
ATOM 698 O O . ARG A 1 83 ? -1.199 8.201 36.332 1.00 13.33 149 ARG A O 1
ATOM 706 N N . LYS A 1 84 ? -2.106 10.258 36.492 1.00 10.57 150 LYS A N 1
ATOM 707 C CA . LYS A 1 84 ? -1.837 10.349 37.919 1.00 12.67 150 LYS A CA 1
ATOM 708 C C . LYS A 1 84 ? -2.570 9.225 38.649 1.00 13.56 150 LYS A C 1
ATOM 709 O O . LYS A 1 84 ? -3.777 9.000 38.446 1.00 15.13 150 LYS A O 1
ATOM 715 N N . GLN A 1 85 ? -1.863 8.527 39.522 1.00 14.29 151 GLN A N 1
ATOM 716 C CA . GLN A 1 85 ? -2.461 7.421 40.253 1.00 17.16 151 GLN A CA 1
ATOM 717 C C . GLN A 1 85 ? -2.275 7.602 41.735 1.00 18.69 151 GLN A C 1
ATOM 718 O O . GLN A 1 85 ? -1.463 8.425 42.187 1.00 20.55 151 GLN A O 1
ATOM 724 N N . VAL A 1 86 ? -3.090 6.863 42.490 1.00 19.79 152 VAL A N 1
ATOM 725 C CA . VAL A 1 86 ? -3.002 6.870 43.953 1.00 23.75 152 VAL A CA 1
ATOM 726 C C . VAL A 1 86 ? -1.663 6.321 44.379 1.00 29.71 152 VAL A C 1
ATOM 727 O O . VAL A 1 86 ? -1.133 5.425 43.717 1.00 31.84 152 VAL A O 1
ATOM 731 N N . SER A 1 87 ? -1.087 6.907 45.430 1.00 31.91 153 SER A N 1
ATOM 732 C CA . SER A 1 87 ? 0.168 6.421 46.010 1.00 38.76 153 SER A CA 1
ATOM 733 C C . SER A 1 87 ? -0.031 5.810 47.403 1.00 47.60 153 SER A C 1
ATOM 734 O O . SER A 1 87 ? -0.995 6.115 48.117 1.00 54.31 153 SER A O 1
ATOM 737 N N . GLY B 2 1 ? 13.817 -2.639 21.692 1.00 49.34 155 GLY B N 1
ATOM 738 C CA . GLY B 2 1 ? 14.500 -2.275 20.456 1.00 41.57 155 GLY B CA 1
ATOM 739 C C . GLY B 2 1 ? 13.793 -1.159 19.707 1.00 40.59 155 GLY B C 1
ATOM 740 O O . GLY B 2 1 ? 13.616 -1.188 18.483 1.00 45.58 155 GLY B O 1
ATOM 741 N N . GLU B 2 2 ? 13.382 -0.145 20.447 1.00 39.49 156 GLU B N 1
ATOM 742 C CA . GLU B 2 2 ? 12.560 0.870 19.870 1.00 30.10 156 GLU B CA 1
ATOM 743 C C . GLU B 2 2 ? 13.424 2.099 19.685 1.00 33.55 156 GLU B C 1
ATOM 744 O O . GLU B 2 2 ? 14.367 2.317 20.426 1.00 42.15 156 GLU B O 1
ATOM 750 N N . ARG B 2 3 ? 13.127 2.901 18.677 1.00 20.53 157 ARG B N 1
ATOM 751 C CA A ARG B 2 3 ? 13.765 4.191 18.483 0.48 19.10 157 ARG B CA 1
ATOM 752 C CA B ARG B 2 3 ? 13.791 4.170 18.548 0.52 18.25 157 ARG B CA 1
ATOM 753 C C . ARG B 2 3 ? 12.960 5.261 19.215 1.00 16.70 157 ARG B C 1
ATOM 754 O O . ARG B 2 3 ? 11.760 5.390 18.973 1.00 18.27 157 ARG B O 1
ATOM 769 N N . THR B 2 4 ? 13.614 6.073 20.054 1.00 17.60 158 THR B N 1
ATOM 770 C CA . THR B 2 4 ? 12.916 7.211 20.695 1.00 16.19 158 THR 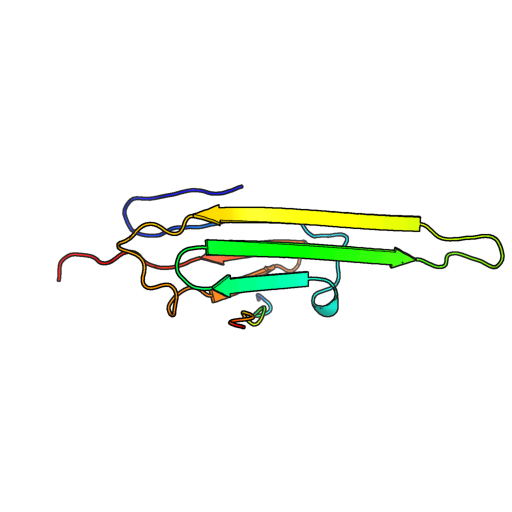B CA 1
ATOM 771 C C . THR B 2 4 ? 12.597 8.242 19.656 1.00 17.77 158 THR B C 1
ATOM 772 O O . THR B 2 4 ? 13.473 8.628 18.893 1.00 20.85 158 THR B O 1
ATOM 776 N N . ILE B 2 5 ? 11.359 8.730 19.614 1.00 16.11 159 ILE B N 1
ATOM 777 C CA . ILE B 2 5 ? 10.968 9.798 18.698 1.00 14.73 159 ILE B CA 1
ATOM 778 C C . ILE B 2 5 ? 10.835 11.071 19.518 1.00 13.09 159 ILE B C 1
ATOM 779 O O . ILE B 2 5 ? 10.033 11.120 20.470 1.00 15.42 159 ILE B O 1
ATOM 784 N N . PRO B 2 6 ? 11.684 12.066 19.279 1.00 11.57 160 PRO B N 1
ATOM 785 C CA . PRO B 2 6 ? 11.683 13.239 20.161 1.00 10.81 160 PRO B CA 1
ATOM 786 C C . PRO B 2 6 ? 10.364 13.998 20.039 1.00 10.24 160 PRO B C 1
ATOM 787 O O . PRO B 2 6 ? 9.776 14.090 18.951 1.00 12.54 160 PRO B O 1
ATOM 791 N N . ILE B 2 7 ? 9.904 14.538 21.159 1.00 10.31 161 ILE B N 1
ATOM 792 C CA . ILE B 2 7 ? 8.655 15.334 21.182 1.00 9.84 161 ILE B CA 1
ATOM 793 C C . ILE B 2 7 ? 8.998 16.785 20.855 1.00 10.54 161 ILE B C 1
ATOM 794 O O . ILE B 2 7 ? 9.907 17.405 21.415 1.00 13.35 161 ILE B O 1
ATOM 799 N N . THR B 2 8 ? 8.229 17.371 19.943 1.00 10.64 162 THR B N 1
ATOM 800 C CA . THR B 2 8 ? 8.278 18.796 19.654 1.00 11.11 162 THR B CA 1
ATOM 801 C C . THR B 2 8 ? 7.322 19.547 20.576 1.00 12.75 162 THR B C 1
ATOM 802 O O . THR B 2 8 ? 6.145 19.220 20.637 1.00 12.69 162 THR B O 1
ATOM 806 N N . ARG B 2 9 ? 7.847 20.492 21.356 1.00 12.59 163 ARG B N 1
ATOM 807 C CA . ARG B 2 9 ? 7.033 21.219 22.358 1.00 13.62 163 ARG B CA 1
ATOM 808 C C . ARG B 2 9 ? 6.990 22.735 22.099 1.00 17.05 163 ARG B C 1
ATOM 809 O O . ARG B 2 9 ? 6.866 23.527 23.012 1.00 21.28 163 ARG B O 1
ATOM 817 N N . GLU B 2 10 ? 7.059 23.142 20.843 1.00 20.02 164 GLU B N 1
ATOM 818 C CA . GLU B 2 10 ? 6.875 24.510 20.462 1.00 26.64 164 GLU B CA 1
ATOM 819 C C . GLU B 2 10 ? 6.289 24.452 19.072 1.00 26.13 164 GLU B C 1
ATOM 820 O O . GLU B 2 10 ? 5.748 25.474 18.624 1.00 34.61 164 GLU B O 1
#

Solvent-accessible surface area: 6770 Å² total; per-residue (Å²):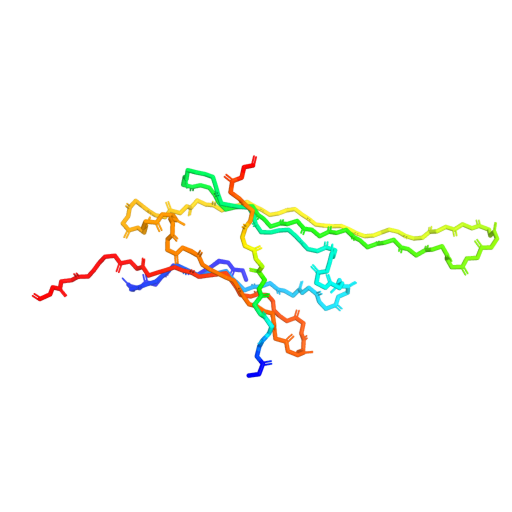 64,98,153,87,71,200,60,113,4,9,0,64,19,88,2,127,91,25,43,49,156,52,17,100,0,53,4,87,52,85,48,1,40,0,47,2,87,37,90,72,210,108,82,104,171,33,132,102,49,112,93,31,105,117,143,23,208,6,26,115,60,3,75,39,132,55,0,78,6,33,3,24,100,104,8,53,1,37,1,43,3,76,53,167,109,154,150,110,110,101,112,6,106,36,44,84,126

GO terms:
  GO:1905907 negative regulation of amyloid fibril formation (P, IDA)
  GO:0031333 negative regulation of protein-containing complex assembly (P, IDA)
  GO:0001540 amyloid-beta binding (F, IPI)
  GO:0044877 protein-containing complex binding (F, IPI)
  GO:0043067 regulation of programmed cell death (P, IMP)
  GO:0071480 cellular response to gamma radiation (P, IMP)
  GO:0005737 cytoplasm (C, IDA)
  GO:0043066 negative regulation of apoptotic process (P, IDA)
  GO:0032387 negative regulation of intracellular transport (P, IDA)
  GO:0005515 protein binding (F, IPI)
  GO:0005634 nucleus (C, IDA)
  GO:0005576 extracellular region (C, EXP)
  GO:0042803 protein homodimerization activity (F, IPI)
  GO:0006936 muscle contraction (P, TAS)
  GO:0005654 nucleoplasm (C, TAS)
  GO:0042802 identical protein binding (F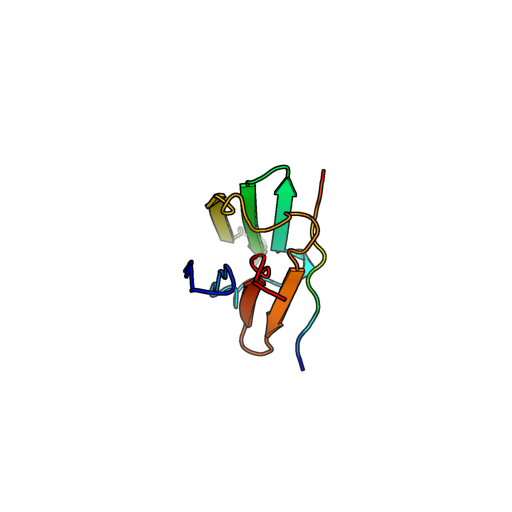, IPI)
 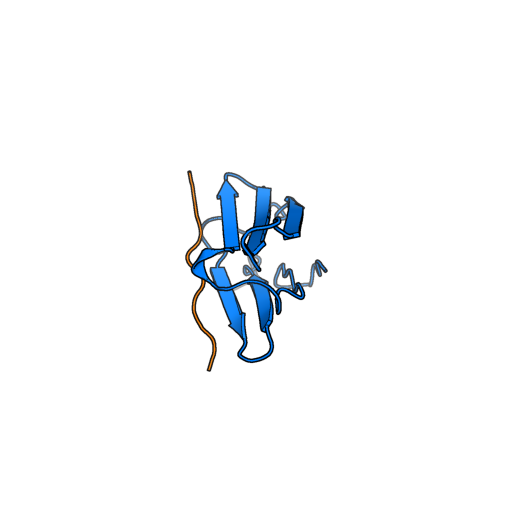 GO:0005829 cytosol (C, IDA)
  GO:0005886 plasma membrane (C, IDA)
  GO:0050821 protein stabilization (P, IMP)
  GO:0005198 structural molecule activity (F, IDA)

B-factor: mean 24.19, std 13.52, range [8.13, 77.51]

CATH classification: 2.60.40.790

Secondary structure (DSSP, 8-state):
-EEE-SSEEEEEEE-TTS-GGGEEEEEETTEEEEEEEEEEEEETTEEEEEEEEEEEEPPTTS-GGG-EEEE-TTSEEEEEEEPP---/--EE-PEE--

Radius of gyration: 15.18 Å; Cα contacts (8 Å, |Δi|>4): 217; chains: 2; bounding box: 22×27×61 Å

Foldseek 3Di:
DWDDDPWKTKDKDAAQVADPVQWDWDQDPQKTKIKGKDKDCPDPPDIDMDMDIDMDGHDPQWDSVQWDWDADPNRMIMIMTTGDDDD/DDDDDDDDDD

Sequence (97 aa):
GMMRLEKDRRFFSSVNNLDVKHFSPEELKVKVLGDVIEVHGKHEERQDEHGFISREFHRKYRIPADVDPLTIITSSLSSDGVLTVNGPRKQVSGERRTIPITRE

Organism: Homo sapiens (NCBI:txid9606)

Nearest PDB structures (foldseek):
  4m5s-assembly1_A  TM=1.012E+00  e=4.155E-16  Homo sapiens
  4m5t-assembly3_E  TM=9.714E-01  e=7.224E-15  Homo sapiens
  2y1z-assembly1_A  TM=9.574E-01  e=3.964E-14  Homo sapiens
  3l1f-assembly1_A-2  TM=9.293E-01  e=1.134E-11  Bos taurus
  3l1e-assembly1_A-2  TM=9.269E-01  e=1.859E-11  Bos taurus